Protein AF-A0A830GSS6-F1 (afdb_monomer_lite)

Foldseek 3Di:
DVVVLVVVLVLLVVLLVLLVVLVVLLVVCVVPVDLVSVVVSLVSLVVSLVVQVVVVVDDLCPVLVVLSVVQVVCSVVVNHDPVSSVVSVVSSVVSSVVSVVVSVVSVVVVVVVVVVVVD

Secondary structure (DSSP, 8-state):
-HHHHHHHHHHHHHHHHHHHHHHHHHHHHHHH--HHHHHHHHHHHHHHHHHHTT-TT--TTHHHHHHHHHHHHHHHTT---HHHHHHHHHHHHHHHHHHHHHHHHHHHHHHHHHHHHH-

Structure (mmCIF, N/CA/C/O backbone):
data_AF-A0A830GSS6-F1
#
_entry.id   AF-A0A830GSS6-F1
#
loop_
_atom_site.group_PDB
_atom_site.id
_atom_site.type_symbol
_atom_site.label_atom_id
_atom_site.label_alt_id
_atom_site.label_comp_id
_atom_site.label_asym_id
_atom_site.label_entity_id
_atom_site.label_seq_id
_atom_site.pdbx_PDB_ins_code
_atom_site.Cartn_x
_atom_site.Cartn_y
_atom_site.Cartn_z
_atom_site.occupancy
_atom_site.B_iso_or_equiv
_atom_site.auth_seq_id
_atom_site.auth_comp_id
_atom_site.auth_asym_id
_atom_site.auth_atom_id
_atom_site.pdbx_PDB_model_num
ATOM 1 N N . MET A 1 1 ? 23.405 5.716 -17.728 1.00 48.91 1 MET A N 1
ATOM 2 C CA . MET A 1 1 ? 22.048 5.636 -18.316 1.00 48.91 1 MET A CA 1
ATOM 3 C C . MET A 1 1 ? 21.405 4.273 -18.057 1.00 48.91 1 MET A C 1
ATOM 5 O O . MET A 1 1 ? 20.247 4.265 -17.685 1.00 48.91 1 MET A O 1
ATOM 9 N N . TYR A 1 2 ? 22.144 3.153 -18.129 1.00 48.28 2 TYR A N 1
ATOM 10 C CA . TYR A 1 2 ? 21.629 1.819 -17.758 1.00 48.28 2 TYR A CA 1
ATOM 11 C C . TYR A 1 2 ? 21.353 1.605 -16.257 1.00 48.28 2 TYR A C 1
ATOM 13 O O . TYR A 1 2 ? 20.530 0.760 -15.921 1.00 48.28 2 TYR A O 1
ATOM 21 N N . ASP A 1 3 ? 21.991 2.369 -15.363 1.00 60.22 3 ASP A N 1
ATOM 22 C CA . ASP A 1 3 ? 21.746 2.234 -13.917 1.00 60.22 3 ASP A CA 1
ATOM 23 C C . ASP A 1 3 ? 20.350 2.742 -13.506 1.00 60.22 3 ASP A C 1
ATOM 25 O O . ASP A 1 3 ? 19.676 2.096 -12.714 1.00 60.22 3 ASP A O 1
ATOM 29 N N . LEU A 1 4 ? 19.853 3.818 -14.131 1.00 57.22 4 LEU A N 1
ATOM 30 C CA . LEU A 1 4 ? 18.593 4.470 -13.742 1.00 57.22 4 LEU A CA 1
ATOM 31 C C . LEU A 1 4 ? 17.354 3.583 -13.989 1.00 57.22 4 LEU A C 1
ATOM 33 O O . LEU A 1 4 ? 16.509 3.445 -13.115 1.00 57.22 4 LEU A O 1
ATOM 37 N N . ILE A 1 5 ? 17.274 2.917 -15.150 1.00 62.72 5 ILE A N 1
ATOM 38 C CA . ILE A 1 5 ? 16.131 2.051 -15.513 1.00 62.72 5 ILE A CA 1
ATOM 39 C C . ILE A 1 5 ? 16.081 0.798 -14.630 1.00 62.72 5 ILE A C 1
ATOM 41 O O . ILE A 1 5 ? 15.004 0.303 -14.294 1.00 62.72 5 ILE A O 1
ATOM 45 N N . ARG A 1 6 ? 17.251 0.274 -14.239 1.00 68.44 6 ARG A N 1
ATOM 46 C CA . ARG A 1 6 ? 17.330 -0.886 -13.347 1.00 68.44 6 ARG A CA 1
ATOM 47 C C . ARG A 1 6 ? 16.857 -0.530 -11.940 1.00 68.44 6 ARG A C 1
ATOM 49 O O . ARG A 1 6 ? 16.142 -1.327 -11.336 1.00 68.44 6 ARG A O 1
ATOM 56 N N . ASP A 1 7 ? 17.253 0.636 -11.445 1.00 80.00 7 ASP A N 1
ATOM 57 C CA . ASP A 1 7 ? 16.926 1.079 -10.093 1.00 80.00 7 ASP A CA 1
ATOM 58 C C . ASP A 1 7 ? 15.427 1.446 -9.985 1.00 80.00 7 ASP A C 1
ATOM 60 O O . ASP A 1 7 ? 14.755 0.966 -9.074 1.00 80.00 7 ASP A O 1
ATOM 64 N N . GLU A 1 8 ? 14.845 2.114 -10.994 1.00 84.12 8 GLU A N 1
ATOM 65 C CA . GLU A 1 8 ? 13.392 2.368 -11.070 1.00 84.12 8 GLU A CA 1
ATOM 66 C C . GLU A 1 8 ? 12.562 1.070 -11.086 1.00 84.12 8 GLU A C 1
ATOM 68 O O . GLU A 1 8 ? 11.586 0.928 -10.343 1.00 84.12 8 GLU A O 1
ATOM 73 N N . ALA A 1 9 ? 12.950 0.089 -11.912 1.00 84.31 9 ALA A N 1
ATOM 74 C CA . ALA A 1 9 ? 12.255 -1.197 -11.981 1.00 84.31 9 ALA A CA 1
ATOM 75 C C . ALA A 1 9 ? 12.333 -1.962 -10.651 1.00 84.31 9 ALA A C 1
ATOM 77 O O . ALA A 1 9 ? 11.358 -2.597 -10.237 1.00 84.31 9 ALA A O 1
ATOM 78 N N . HIS A 1 10 ? 13.486 -1.909 -9.981 1.00 87.25 10 HIS A N 1
ATOM 79 C CA . HIS A 1 10 ? 13.683 -2.545 -8.686 1.00 87.25 10 HIS A CA 1
ATOM 80 C C . HIS A 1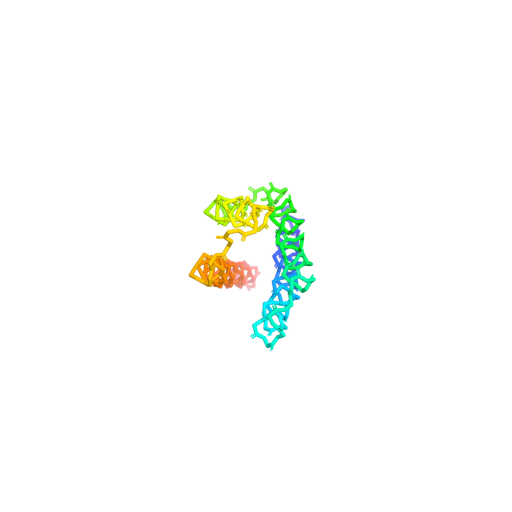 10 ? 12.767 -1.938 -7.619 1.00 87.25 10 HIS A C 1
ATOM 82 O O . HIS A 1 10 ? 12.036 -2.679 -6.957 1.00 87.25 10 HIS A O 1
ATOM 88 N N . ASP A 1 11 ? 12.748 -0.610 -7.502 1.00 88.00 11 ASP A N 1
ATOM 89 C CA . ASP A 1 11 ? 11.931 0.099 -6.515 1.00 88.00 11 ASP A CA 1
ATOM 90 C C . ASP A 1 11 ? 10.433 -0.165 -6.725 1.00 88.00 11 ASP A C 1
ATOM 92 O O . ASP A 1 11 ? 9.715 -0.487 -5.773 1.00 88.00 11 ASP A O 1
ATOM 96 N N . LEU A 1 12 ? 9.962 -0.157 -7.978 1.00 89.00 12 LEU A N 1
ATOM 97 C CA . LEU A 1 12 ? 8.572 -0.494 -8.310 1.00 89.00 12 LEU A CA 1
ATOM 98 C C . LEU A 1 12 ? 8.198 -1.931 -7.906 1.00 89.00 12 LEU A C 1
ATOM 100 O O . LEU A 1 12 ? 7.111 -2.163 -7.369 1.00 89.00 12 LEU A O 1
ATOM 104 N N . ILE A 1 13 ? 9.087 -2.907 -8.126 1.00 89.38 13 ILE A N 1
ATOM 105 C CA . ILE A 1 13 ? 8.862 -4.308 -7.724 1.00 89.38 13 ILE A CA 1
ATOM 106 C C . ILE A 1 13 ? 8.822 -4.443 -6.197 1.00 89.38 13 ILE A C 1
ATOM 108 O O . ILE A 1 13 ? 7.981 -5.176 -5.657 1.00 89.38 13 ILE A O 1
ATOM 112 N N . MET A 1 14 ? 9.708 -3.738 -5.491 1.00 91.31 14 MET A N 1
ATOM 113 C CA . MET A 1 14 ? 9.744 -3.739 -4.030 1.00 91.31 14 MET A CA 1
ATOM 114 C C . MET A 1 14 ? 8.446 -3.172 -3.448 1.00 91.31 14 MET A C 1
ATOM 116 O O . MET A 1 14 ? 7.803 -3.840 -2.634 1.00 91.31 14 MET A O 1
ATOM 120 N N . LEU A 1 15 ? 7.988 -2.018 -3.939 1.00 91.62 15 LEU A N 1
ATOM 121 C CA . LEU A 1 15 ? 6.706 -1.428 -3.540 1.00 91.62 15 LEU A CA 1
ATOM 122 C C . LEU A 1 15 ? 5.534 -2.364 -3.844 1.00 91.6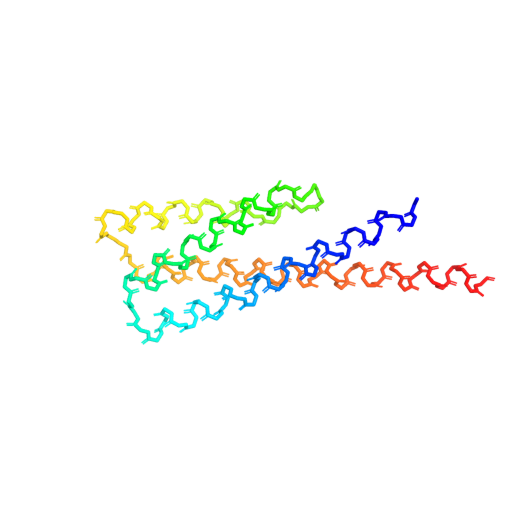2 15 LEU A C 1
ATOM 124 O O . LEU A 1 15 ? 4.650 -2.559 -3.006 1.00 91.62 15 LEU A O 1
ATOM 128 N N . LYS A 1 16 ? 5.550 -3.037 -5.002 1.00 93.19 16 LYS A N 1
ATOM 129 C CA . LYS A 1 16 ? 4.483 -3.973 -5.367 1.00 93.19 16 LYS A CA 1
ATOM 130 C C . LYS A 1 16 ? 4.410 -5.181 -4.438 1.00 93.19 16 LYS A C 1
ATOM 132 O O . LYS A 1 16 ? 3.322 -5.672 -4.120 1.00 93.19 16 LYS A O 1
ATOM 137 N N . THR A 1 17 ? 5.565 -5.650 -3.983 1.00 94.44 17 THR A N 1
ATOM 138 C CA . THR A 1 17 ? 5.661 -6.735 -3.006 1.00 94.44 17 THR A CA 1
ATOM 139 C C . THR A 1 17 ? 5.079 -6.304 -1.660 1.00 94.44 17 THR A C 1
ATOM 141 O O . THR A 1 17 ? 4.297 -7.046 -1.060 1.00 94.44 17 THR A O 1
ATOM 144 N N . GLU A 1 18 ? 5.378 -5.086 -1.206 1.00 94.62 18 GLU A N 1
ATOM 145 C CA . GLU A 1 18 ? 4.794 -4.529 0.020 1.00 94.62 18 GLU A CA 1
ATOM 146 C C . GLU A 1 18 ? 3.277 -4.365 -0.090 1.00 94.62 18 GLU A C 1
ATOM 148 O O . GLU A 1 18 ? 2.548 -4.737 0.835 1.00 94.62 18 GLU A O 1
ATOM 153 N N . HIS A 1 19 ? 2.780 -3.927 -1.248 1.00 95.00 19 HIS A N 1
ATOM 154 C CA . HIS A 1 19 ? 1.345 -3.840 -1.484 1.00 95.00 19 HIS A CA 1
ATOM 155 C C . HIS A 1 19 ? 0.646 -5.189 -1.307 1.00 95.00 19 HIS A C 1
ATOM 157 O O . HIS A 1 19 ? -0.431 -5.258 -0.715 1.00 95.00 19 HIS A O 1
ATOM 163 N N . LEU A 1 20 ? 1.241 -6.285 -1.789 1.00 95.81 20 LEU A N 1
ATOM 164 C CA . LEU A 1 20 ? 0.673 -7.622 -1.614 1.00 95.81 20 LEU A CA 1
ATOM 165 C C . LEU A 1 20 ? 0.551 -7.998 -0.129 1.00 95.81 20 LEU A C 1
ATOM 167 O O . LEU A 1 20 ? -0.486 -8.524 0.283 1.00 95.81 20 LEU A O 1
ATOM 171 N N . ILE A 1 21 ? 1.571 -7.691 0.676 1.00 96.19 21 ILE A N 1
ATOM 172 C CA . ILE A 1 21 ? 1.562 -7.920 2.129 1.00 96.19 21 ILE A CA 1
ATOM 173 C C . ILE A 1 21 ? 0.445 -7.099 2.789 1.00 96.19 21 ILE A C 1
ATOM 175 O O . ILE A 1 21 ? -0.330 -7.627 3.590 1.00 96.19 21 ILE A O 1
ATOM 179 N N . ILE A 1 22 ? 0.302 -5.826 2.414 1.00 96.94 22 ILE A N 1
ATOM 180 C CA . ILE A 1 22 ? -0.739 -4.939 2.948 1.00 96.94 22 ILE A CA 1
ATOM 181 C C . ILE A 1 22 ? -2.139 -5.431 2.556 1.00 96.94 22 ILE A C 1
ATOM 183 O O . ILE A 1 22 ? -3.015 -5.503 3.416 1.00 96.94 22 ILE A O 1
ATOM 187 N N . LYS A 1 23 ? -2.366 -5.874 1.310 1.00 96.88 23 LYS A N 1
ATOM 188 C CA . LYS A 1 23 ? -3.648 -6.486 0.898 1.00 96.88 23 LYS A CA 1
ATOM 189 C C . LYS A 1 23 ? -3.996 -7.708 1.740 1.00 96.88 23 LYS A C 1
ATOM 191 O O . LYS A 1 23 ? -5.152 -7.880 2.125 1.00 96.88 23 LYS A O 1
ATOM 196 N N . GLN A 1 24 ? -3.015 -8.556 2.045 1.00 96.94 24 GLN A N 1
ATOM 197 C CA . GLN A 1 24 ? -3.232 -9.708 2.921 1.00 96.94 24 GLN A CA 1
ATOM 198 C C . GLN A 1 24 ? -3.613 -9.268 4.341 1.00 96.94 24 GLN A C 1
ATOM 200 O O . GLN A 1 24 ? -4.536 -9.840 4.925 1.00 96.94 24 GLN A O 1
ATOM 205 N N . ALA A 1 25 ? -2.967 -8.228 4.875 1.00 96.69 25 ALA A N 1
ATOM 206 C CA . ALA A 1 25 ? -3.308 -7.651 6.174 1.00 96.69 25 ALA A CA 1
ATOM 207 C C . ALA A 1 25 ? -4.718 -7.026 6.190 1.00 96.69 25 ALA A C 1
ATOM 209 O O . ALA A 1 25 ? -5.465 -7.258 7.140 1.00 96.69 25 ALA A O 1
ATOM 210 N N . ILE A 1 26 ? -5.128 -6.340 5.115 1.00 96.81 26 ILE A N 1
ATOM 211 C CA . ILE A 1 26 ? -6.503 -5.847 4.919 1.00 96.81 26 ILE A CA 1
ATOM 212 C C . ILE A 1 26 ? -7.494 -7.011 4.973 1.00 96.81 26 ILE A C 1
ATOM 214 O O . ILE A 1 26 ? -8.433 -6.992 5.766 1.00 96.81 26 ILE A O 1
ATOM 218 N N . VAL A 1 27 ? -7.275 -8.062 4.174 1.00 96.44 27 VAL A N 1
ATOM 219 C CA . VAL A 1 27 ? -8.159 -9.240 4.148 1.00 96.44 27 VAL A CA 1
ATOM 220 C C . VAL A 1 27 ? -8.236 -9.902 5.523 1.00 96.44 27 VAL A C 1
ATOM 222 O O . VAL A 1 27 ? -9.320 -10.309 5.947 1.00 96.44 27 VAL A O 1
ATOM 225 N N . LYS A 1 28 ? -7.108 -10.008 6.234 1.00 96.38 28 LYS A N 1
ATOM 226 C CA . LYS A 1 28 ? -7.065 -10.560 7.590 1.00 96.38 28 LYS A CA 1
ATOM 227 C C . LYS A 1 28 ? -7.915 -9.727 8.546 1.00 96.38 28 LYS A C 1
ATOM 229 O O . LYS A 1 28 ? -8.805 -10.286 9.181 1.00 96.38 28 LYS A O 1
ATOM 234 N N . TYR A 1 29 ? -7.702 -8.412 8.586 1.00 96.12 29 TYR A N 1
ATOM 235 C CA . TYR A 1 29 ? -8.492 -7.508 9.415 1.00 96.12 29 TYR A CA 1
ATOM 236 C C . TYR A 1 29 ? -9.989 -7.588 9.082 1.00 96.12 29 TYR A C 1
ATOM 238 O O . TYR A 1 29 ? -10.810 -7.694 9.986 1.00 96.12 29 TYR A O 1
ATOM 246 N N . MET A 1 30 ? -10.367 -7.622 7.802 1.00 93.44 30 MET A N 1
ATOM 247 C CA . MET A 1 30 ? -11.778 -7.707 7.404 1.00 93.44 30 MET A CA 1
ATOM 248 C C . MET A 1 30 ? -12.464 -8.988 7.897 1.00 93.44 30 MET A C 1
ATOM 250 O O . MET A 1 30 ? -13.664 -8.967 8.175 1.00 93.44 30 MET A O 1
ATOM 254 N N . LYS A 1 31 ? -11.711 -10.089 8.034 1.00 94.88 31 LYS A N 1
ATOM 255 C CA . LYS A 1 31 ? -12.205 -11.364 8.575 1.00 94.88 31 LYS A CA 1
ATOM 256 C C . LYS A 1 31 ? -12.273 -11.379 10.099 1.00 94.88 31 LYS A C 1
ATOM 258 O O . LYS A 1 31 ? -13.216 -11.939 10.647 1.00 94.88 31 LYS A O 1
ATOM 263 N N . THR A 1 32 ? -11.270 -10.826 10.780 1.00 95.31 32 THR A N 1
ATOM 264 C CA . THR A 1 32 ? -11.151 -10.924 12.245 1.00 95.31 32 THR A CA 1
ATOM 265 C C . THR A 1 32 ? -11.820 -9.770 12.977 1.00 95.31 32 THR A C 1
ATOM 267 O O . THR A 1 32 ? -12.216 -9.932 14.127 1.00 95.31 32 THR A O 1
ATOM 270 N N . ARG A 1 33 ? -11.896 -8.596 12.339 1.00 92.56 33 ARG A N 1
ATOM 271 C CA . ARG A 1 33 ? -12.275 -7.304 12.934 1.00 92.56 33 ARG A CA 1
ATOM 272 C C . ARG A 1 33 ? -11.500 -6.976 14.215 1.00 92.56 33 ARG A C 1
ATOM 274 O O . ARG A 1 33 ? -11.943 -6.185 15.040 1.00 92.56 33 ARG A O 1
ATOM 281 N N . SER A 1 34 ? -10.316 -7.571 14.365 1.00 94.75 34 SER A N 1
ATOM 282 C CA . SER A 1 34 ? -9.467 -7.411 15.539 1.00 94.75 34 SER A CA 1
ATOM 283 C C . SER A 1 34 ? -8.794 -6.042 15.538 1.00 94.75 34 SER A C 1
ATOM 285 O O . SER A 1 34 ? -8.183 -5.634 14.548 1.00 94.75 34 SER A O 1
ATOM 287 N N . THR A 1 35 ? -8.839 -5.355 16.678 1.00 92.88 35 THR A N 1
ATOM 288 C CA . THR A 1 35 ? -8.116 -4.093 16.892 1.00 92.88 35 THR A CA 1
ATOM 289 C C . THR A 1 35 ? -6.601 -4.275 16.793 1.00 92.88 35 THR A C 1
ATOM 291 O O . THR A 1 35 ? -5.905 -3.373 16.332 1.00 92.88 35 THR A O 1
ATOM 294 N N . THR A 1 36 ? -6.080 -5.453 17.155 1.00 95.50 36 THR A N 1
ATOM 295 C CA . THR A 1 36 ? -4.664 -5.800 16.980 1.00 95.50 36 THR A CA 1
ATOM 296 C C . THR A 1 36 ? -4.292 -5.898 15.505 1.00 95.50 36 THR A C 1
ATOM 298 O O . THR A 1 36 ? -3.275 -5.341 15.098 1.00 95.50 36 THR A O 1
ATOM 301 N N . ASP A 1 37 ? -5.119 -6.564 14.693 1.00 95.56 37 ASP A N 1
ATOM 302 C CA . ASP A 1 37 ? -4.869 -6.671 13.251 1.00 95.56 37 ASP A CA 1
ATOM 303 C C . ASP A 1 37 ? -4.973 -5.301 12.567 1.00 95.56 37 ASP A C 1
ATOM 305 O O . ASP A 1 37 ? -4.159 -4.994 11.698 1.00 95.56 37 ASP A O 1
ATOM 309 N N . LEU A 1 38 ? -5.913 -4.452 13.003 1.00 95.25 38 LEU A N 1
ATOM 310 C CA . LEU A 1 38 ? -6.019 -3.076 12.520 1.00 95.25 38 LEU A CA 1
ATOM 311 C C . LEU A 1 38 ? -4.771 -2.258 12.862 1.00 95.25 38 LEU A C 1
ATOM 313 O O . LEU A 1 38 ? -4.211 -1.611 11.988 1.00 95.25 38 LEU A O 1
ATOM 317 N N . SER A 1 39 ? -4.301 -2.321 14.109 1.00 95.50 39 SER A N 1
ATOM 318 C CA . SER A 1 39 ? -3.087 -1.619 14.543 1.00 95.50 39 SER A CA 1
ATOM 319 C C . SER A 1 39 ? -1.860 -2.030 13.718 1.00 95.50 39 SER A C 1
ATOM 321 O O . SER A 1 39 ? -1.117 -1.178 13.231 1.00 95.50 39 SER A O 1
ATOM 323 N N . LEU A 1 40 ? -1.682 -3.336 13.482 1.00 95.62 40 LEU A N 1
ATOM 324 C CA . LEU A 1 40 ? -0.609 -3.846 12.624 1.00 95.62 40 LEU A CA 1
ATOM 325 C C . LEU A 1 40 ? -0.729 -3.321 11.190 1.00 95.62 40 LEU A C 1
ATOM 327 O O . LEU A 1 40 ? 0.267 -2.885 10.619 1.00 95.62 40 LEU A O 1
ATOM 331 N N . LEU A 1 41 ? -1.934 -3.332 10.621 1.00 96.62 41 LEU A N 1
ATOM 332 C CA . LEU A 1 41 ? -2.191 -2.829 9.275 1.00 96.62 41 LEU A CA 1
ATOM 333 C C . LEU A 1 41 ? -1.893 -1.329 9.139 1.00 96.62 41 LEU A C 1
ATOM 335 O O . LEU A 1 41 ? -1.246 -0.930 8.175 1.00 96.62 41 LEU A O 1
ATOM 339 N N . LEU A 1 42 ? -2.316 -0.505 10.101 1.00 95.94 42 LEU A N 1
ATOM 340 C CA . LEU A 1 42 ? -2.042 0.935 10.080 1.00 95.94 42 LEU A CA 1
ATOM 341 C C . LEU A 1 42 ? -0.538 1.229 10.162 1.00 95.94 42 LEU A C 1
ATOM 343 O O . LEU A 1 42 ? -0.052 2.098 9.444 1.00 95.94 42 LEU A O 1
ATOM 347 N N . ASN A 1 43 ? 0.208 0.462 10.962 1.00 95.25 43 ASN A N 1
ATOM 348 C CA . ASN A 1 43 ? 1.668 0.577 11.027 1.00 95.25 43 ASN A CA 1
ATOM 349 C C . ASN A 1 43 ? 2.355 0.116 9.732 1.00 95.25 43 ASN A C 1
ATOM 351 O O . ASN A 1 43 ? 3.371 0.686 9.339 1.00 95.25 43 ASN A O 1
ATOM 355 N N . LEU A 1 44 ? 1.834 -0.921 9.067 1.00 96.19 44 LEU A N 1
ATOM 356 C CA . LEU A 1 44 ? 2.352 -1.362 7.767 1.00 96.19 44 LEU A CA 1
ATOM 357 C C . LEU A 1 44 ? 2.151 -0.284 6.699 1.00 96.19 44 LEU A C 1
ATOM 359 O O . LEU A 1 44 ? 3.088 0.010 5.964 1.00 96.19 44 LEU A O 1
ATOM 363 N N . LEU A 1 45 ? 0.958 0.313 6.648 1.00 95.19 45 LEU A N 1
ATOM 364 C CA . LEU A 1 45 ? 0.645 1.409 5.732 1.00 95.19 45 LEU A CA 1
ATOM 365 C C . LEU A 1 45 ? 1.541 2.624 5.979 1.00 95.19 45 LEU A C 1
ATOM 367 O O . LEU A 1 45 ? 2.091 3.166 5.031 1.00 95.19 45 LEU A O 1
ATOM 371 N N . GLU A 1 46 ? 1.736 3.020 7.237 1.00 93.81 46 GLU A N 1
ATOM 372 C CA . GLU A 1 46 ? 2.599 4.156 7.582 1.00 93.81 46 GLU A CA 1
ATOM 373 C C . GLU A 1 46 ? 4.034 3.946 7.099 1.00 93.81 46 GLU A C 1
ATOM 375 O O . GLU A 1 46 ? 4.558 4.759 6.343 1.00 93.81 46 GLU A O 1
ATOM 380 N N . ARG A 1 47 ? 4.636 2.805 7.449 1.00 93.19 47 ARG A N 1
ATOM 381 C CA . ARG A 1 47 ? 6.008 2.483 7.035 1.00 93.19 47 ARG A CA 1
ATOM 382 C C . ARG A 1 47 ? 6.158 2.372 5.524 1.00 93.19 47 ARG A C 1
ATOM 384 O O . ARG A 1 47 ? 7.229 2.656 4.999 1.00 93.19 47 ARG A O 1
ATOM 391 N N . HIS A 1 48 ? 5.126 1.896 4.838 1.00 93.19 48 HIS A N 1
ATOM 392 C CA . HIS A 1 48 ? 5.128 1.799 3.387 1.00 93.19 48 HIS A CA 1
ATOM 393 C C . HIS A 1 48 ? 5.112 3.188 2.737 1.00 93.19 48 HIS A C 1
ATOM 395 O O . HIS A 1 48 ? 5.960 3.473 1.897 1.00 93.19 48 HIS A O 1
ATOM 401 N N . LEU A 1 49 ? 4.229 4.081 3.192 1.00 90.06 49 LEU A N 1
ATOM 402 C CA . LEU A 1 49 ? 4.150 5.450 2.674 1.00 90.06 49 LEU A CA 1
ATOM 403 C C . LEU A 1 49 ? 5.419 6.263 2.976 1.00 90.06 49 LEU A C 1
ATOM 405 O O . LEU A 1 49 ? 5.843 7.057 2.142 1.00 90.06 49 LEU A O 1
ATOM 409 N N . GLU A 1 50 ? 6.067 6.042 4.125 1.00 88.62 50 GLU A N 1
ATOM 410 C CA . GLU A 1 50 ? 7.375 6.643 4.437 1.00 88.62 50 GLU A CA 1
ATOM 411 C C . GLU A 1 50 ? 8.465 6.220 3.444 1.00 88.62 50 GLU A C 1
ATOM 413 O O . GLU A 1 50 ? 9.286 7.042 3.040 1.00 88.62 50 GLU A O 1
ATOM 418 N N . LYS A 1 51 ? 8.483 4.943 3.043 1.00 87.75 51 LYS A N 1
ATOM 419 C CA . LYS A 1 51 ? 9.434 4.443 2.042 1.00 87.75 51 LYS A CA 1
ATOM 420 C C . LYS A 1 51 ? 9.136 4.995 0.661 1.00 87.75 51 LYS A C 1
ATOM 422 O O . LYS A 1 51 ? 10.058 5.411 -0.029 1.00 87.75 51 LYS A O 1
ATOM 427 N N . GLU A 1 52 ? 7.866 5.003 0.275 1.00 86.50 52 GLU A N 1
ATOM 428 C CA . GLU A 1 52 ? 7.435 5.503 -1.026 1.00 86.50 52 GLU A CA 1
ATOM 429 C C . GLU A 1 52 ? 7.751 6.993 -1.193 1.00 86.50 52 GLU A C 1
ATOM 431 O O . GLU A 1 52 ? 8.212 7.399 -2.253 1.00 86.50 52 GLU A O 1
ATOM 436 N N . ALA A 1 53 ? 7.617 7.795 -0.132 1.00 81.75 53 ALA A N 1
ATOM 437 C CA . ALA A 1 53 ? 8.026 9.200 -0.141 1.00 81.75 53 ALA A CA 1
ATOM 438 C C . ALA A 1 53 ? 9.533 9.400 -0.401 1.00 81.75 53 ALA A C 1
ATOM 440 O O . ALA A 1 53 ? 9.947 10.480 -0.818 1.00 81.75 53 ALA A O 1
ATOM 441 N N . GLY A 1 54 ? 10.354 8.375 -0.148 1.00 78.88 54 GLY A N 1
ATOM 442 C CA . GLY A 1 54 ? 11.777 8.359 -0.484 1.00 78.88 54 GLY A CA 1
ATOM 443 C C . GLY A 1 54 ? 12.077 8.000 -1.943 1.00 78.88 54 GLY A C 1
ATOM 444 O O . GLY A 1 54 ? 13.235 8.083 -2.345 1.00 78.88 54 GLY A O 1
ATOM 445 N N . VAL A 1 55 ? 11.073 7.604 -2.731 1.00 81.69 55 VAL A N 1
ATOM 446 C CA . VAL A 1 55 ? 11.225 7.239 -4.144 1.00 81.69 55 VAL A CA 1
ATOM 447 C C . VAL A 1 55 ? 10.937 8.463 -5.014 1.00 81.69 55 VAL A C 1
ATOM 449 O O . VAL A 1 55 ? 9.786 8.826 -5.245 1.00 81.69 55 VAL A O 1
ATOM 452 N N . GLU A 1 56 ? 11.996 9.110 -5.510 1.00 74.81 56 GLU A N 1
ATOM 453 C CA . GLU A 1 56 ? 11.943 10.445 -6.140 1.00 74.81 56 GLU A CA 1
ATOM 454 C C . GLU A 1 56 ? 10.991 10.563 -7.346 1.00 74.81 56 GLU A C 1
ATOM 456 O O . GLU A 1 56 ? 10.501 11.653 -7.645 1.00 74.81 56 GLU A O 1
ATOM 461 N N . PHE A 1 57 ? 10.715 9.460 -8.046 1.00 69.62 57 PHE A N 1
ATOM 462 C CA . PHE A 1 57 ? 9.877 9.440 -9.249 1.00 69.62 57 PHE A CA 1
ATOM 463 C C . PHE A 1 57 ? 8.399 9.098 -8.980 1.00 69.62 57 PHE A C 1
ATOM 465 O O . PHE A 1 57 ? 7.597 9.075 -9.917 1.00 69.62 57 PHE A O 1
ATOM 472 N N . LEU A 1 58 ? 8.015 8.852 -7.722 1.00 71.81 58 LEU A N 1
ATOM 473 C CA . LEU A 1 58 ? 6.642 8.538 -7.323 1.00 71.81 58 LEU A CA 1
ATOM 474 C C . LEU A 1 58 ? 6.012 9.699 -6.549 1.00 71.81 58 LEU A C 1
ATOM 476 O O . LEU A 1 58 ? 6.586 10.240 -5.613 1.00 71.81 58 LEU A O 1
ATOM 480 N N . SER A 1 59 ? 4.791 10.080 -6.934 1.00 71.00 59 SER A N 1
ATOM 481 C CA . SER A 1 59 ? 4.006 11.127 -6.251 1.00 71.00 59 SER A CA 1
ATOM 482 C C . SER A 1 59 ? 2.595 10.669 -5.859 1.00 71.00 59 SER A C 1
ATOM 484 O O . SER A 1 59 ? 1.719 11.488 -5.582 1.00 71.00 59 SER A O 1
ATOM 486 N N . LEU A 1 60 ? 2.375 9.354 -5.819 1.00 67.38 60 LEU A N 1
ATOM 487 C CA . LEU A 1 60 ? 1.051 8.729 -5.736 1.00 67.38 60 LEU A CA 1
ATOM 488 C C . LEU A 1 60 ? 0.419 8.799 -4.323 1.00 67.38 60 LEU A C 1
ATOM 490 O O . LEU A 1 60 ? -0.792 8.722 -4.157 1.00 67.38 60 LEU A O 1
ATOM 494 N N . SER A 1 61 ? 1.217 9.024 -3.278 1.00 76.81 61 SER A N 1
ATOM 495 C CA . SER A 1 61 ? 0.845 8.729 -1.883 1.00 76.81 61 SER A CA 1
ATOM 496 C C . SER A 1 61 ? 0.154 9.853 -1.099 1.00 76.81 61 SER A C 1
ATOM 498 O O . SER A 1 61 ? -0.266 9.631 0.038 1.00 76.81 61 SER A O 1
ATOM 500 N N . LYS A 1 62 ? -0.004 11.065 -1.649 1.00 80.31 62 LYS A N 1
ATOM 501 C CA . LYS A 1 62 ? -0.480 12.222 -0.859 1.00 80.31 62 LYS A CA 1
ATOM 502 C C . LYS A 1 62 ? -1.879 12.018 -0.262 1.00 80.31 62 LYS A C 1
ATOM 504 O O . LYS A 1 62 ? -2.085 12.263 0.924 1.00 80.31 62 LYS A O 1
ATOM 509 N N . GLU A 1 63 ? -2.831 11.554 -1.067 1.00 82.12 63 GLU A N 1
ATOM 510 C CA . GLU A 1 63 ? -4.207 11.321 -0.608 1.00 82.12 63 GLU A CA 1
ATOM 511 C C . GLU A 1 63 ? -4.271 10.195 0.438 1.00 82.12 63 GLU A C 1
ATOM 513 O O . GLU A 1 63 ? -4.987 10.280 1.441 1.00 82.12 63 GLU A O 1
ATOM 518 N N . MET A 1 64 ? -3.455 9.160 0.235 1.00 88.31 64 MET A N 1
ATOM 519 C CA . MET A 1 64 ? -3.299 8.042 1.156 1.00 88.31 64 MET A CA 1
ATOM 520 C C . MET A 1 64 ? -2.721 8.462 2.513 1.00 88.31 64 MET A C 1
ATOM 522 O O . MET A 1 64 ? -3.220 8.004 3.541 1.00 88.31 64 MET A O 1
ATOM 526 N N . ILE A 1 65 ? -1.712 9.338 2.534 1.00 89.19 65 ILE A N 1
ATOM 527 C CA . ILE A 1 65 ? -1.116 9.877 3.768 1.00 89.19 65 ILE A CA 1
ATOM 528 C C . ILE A 1 65 ? -2.173 10.631 4.580 1.00 89.19 65 ILE A C 1
ATOM 530 O O . ILE A 1 65 ? -2.343 10.369 5.775 1.00 89.19 65 ILE A O 1
ATOM 534 N N . ASP A 1 66 ? -2.936 11.511 3.929 1.00 89.62 66 ASP A N 1
ATOM 535 C CA . ASP A 1 66 ? -3.990 12.286 4.588 1.00 89.62 66 ASP A CA 1
ATOM 536 C C . ASP A 1 66 ? -5.096 11.376 5.155 1.00 89.62 66 ASP A C 1
ATOM 538 O O . ASP A 1 66 ? -5.575 11.580 6.277 1.00 89.62 66 ASP A O 1
ATOM 542 N N . MET A 1 67 ? -5.504 10.345 4.405 1.00 91.12 67 MET A N 1
ATOM 543 C CA . MET A 1 67 ? -6.484 9.358 4.873 1.00 91.12 67 MET A CA 1
ATOM 544 C C . MET A 1 67 ? -5.959 8.512 6.030 1.00 91.12 67 MET A C 1
ATOM 546 O O . MET A 1 67 ? -6.681 8.311 7.011 1.00 91.12 67 MET A O 1
ATOM 550 N N . LEU A 1 68 ? -4.712 8.047 5.953 1.00 93.56 68 LEU A N 1
ATOM 551 C CA . LEU A 1 68 ? -4.089 7.273 7.019 1.00 93.56 68 LEU A CA 1
ATOM 552 C C . LEU A 1 68 ? -4.004 8.0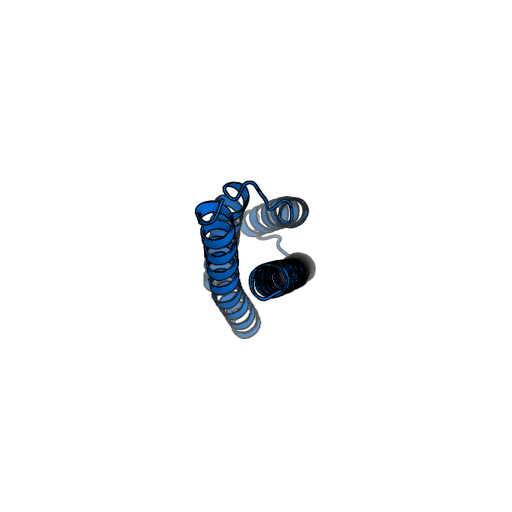92 8.310 1.00 93.56 68 LEU A C 1
ATOM 554 O O . LEU A 1 68 ? -4.339 7.573 9.375 1.00 93.56 68 LEU A O 1
ATOM 558 N N . GLY A 1 69 ? -3.628 9.371 8.218 1.00 92.44 69 GLY A N 1
ATOM 559 C CA . GLY A 1 69 ? -3.582 10.283 9.361 1.00 92.44 69 GLY A CA 1
ATOM 560 C C . GLY A 1 69 ? -4.930 10.387 10.076 1.00 92.44 69 GLY A C 1
ATOM 561 O O . GLY A 1 69 ? -5.011 10.155 11.284 1.00 92.44 69 GLY A O 1
ATOM 562 N N . LYS A 1 70 ? -6.010 10.632 9.320 1.00 92.50 70 LYS A N 1
ATOM 563 C CA . LYS A 1 70 ? -7.382 10.695 9.859 1.00 92.50 70 LYS A CA 1
ATOM 564 C C . LYS A 1 70 ? -7.800 9.379 10.512 1.00 92.50 70 LYS A C 1
ATOM 566 O O . LYS A 1 70 ? -8.340 9.372 11.616 1.00 92.50 70 LYS A O 1
ATOM 571 N N . VAL A 1 71 ? -7.530 8.257 9.848 1.00 93.50 71 VAL A N 1
ATOM 572 C CA . VAL A 1 71 ? -7.883 6.927 10.352 1.00 93.50 71 VAL A CA 1
ATOM 573 C C . VAL A 1 71 ? -7.120 6.587 11.632 1.00 93.50 71 VAL A C 1
ATOM 575 O O . VAL A 1 71 ? -7.730 6.108 12.590 1.00 93.50 71 VAL A O 1
ATOM 578 N N . LYS A 1 72 ? -5.815 6.869 11.694 1.00 94.06 72 LYS A N 1
ATOM 579 C CA . LYS A 1 72 ? -5.008 6.675 12.905 1.00 94.06 72 LYS A CA 1
ATOM 580 C C . LYS A 1 72 ? -5.522 7.526 14.062 1.00 94.06 72 LYS A C 1
ATOM 582 O O . LYS A 1 72 ? -5.633 7.024 15.179 1.00 94.06 72 LYS A O 1
ATOM 587 N N . GLU A 1 73 ? -5.878 8.782 13.807 1.00 94.62 73 GLU A N 1
ATOM 588 C CA . GLU A 1 73 ? -6.445 9.663 14.828 1.00 94.62 73 GLU A CA 1
ATOM 589 C C . GLU A 1 73 ? -7.765 9.107 15.386 1.00 94.62 73 GLU A C 1
ATOM 591 O O . GLU A 1 73 ? -7.933 9.008 16.605 1.00 94.62 73 GLU A O 1
ATOM 596 N N . SER A 1 74 ? -8.683 8.679 14.513 1.00 93.06 74 SER A N 1
ATOM 597 C CA . SER A 1 74 ? -9.941 8.044 14.924 1.00 93.06 74 SER A CA 1
ATOM 598 C C . SER A 1 74 ? -9.720 6.729 15.673 1.00 93.06 74 SER A C 1
ATOM 600 O O . SER A 1 74 ? -10.437 6.440 16.631 1.00 93.06 74 SER A O 1
ATOM 602 N N . PHE A 1 75 ? -8.722 5.938 15.271 1.00 93.31 75 PHE A N 1
ATOM 603 C CA . PHE A 1 75 ? -8.360 4.692 15.943 1.00 93.31 75 PHE A CA 1
ATOM 604 C C . PHE A 1 75 ? -7.876 4.942 17.377 1.00 93.31 75 PHE A C 1
ATOM 606 O O . PHE A 1 75 ? -8.385 4.317 18.305 1.00 93.31 75 PHE A O 1
ATOM 613 N N . VAL A 1 76 ? -6.965 5.902 17.581 1.00 92.38 76 VAL A N 1
ATOM 614 C CA . VAL A 1 76 ? -6.459 6.275 18.917 1.00 92.38 76 VAL A CA 1
ATOM 615 C C . VAL A 1 76 ? -7.580 6.802 19.816 1.00 92.38 76 VAL A C 1
ATOM 617 O O . VAL A 1 76 ? -7.606 6.506 21.009 1.00 92.38 76 VAL A O 1
ATOM 620 N N . LYS A 1 77 ? -8.533 7.548 19.249 1.00 93.69 77 LYS A N 1
ATOM 621 C CA . LYS A 1 77 ? -9.707 8.063 19.971 1.00 93.69 77 LYS A CA 1
ATOM 622 C C . LYS A 1 77 ? -10.779 7.000 20.243 1.00 93.69 77 LYS A C 1
ATOM 624 O O . LYS A 1 77 ? -11.722 7.282 20.976 1.00 93.69 77 LYS A O 1
ATOM 629 N N . GLY A 1 78 ? -10.665 5.804 19.657 1.00 91.19 78 GLY A N 1
ATOM 630 C CA . GLY A 1 78 ? -11.674 4.746 19.761 1.00 91.19 78 GLY A CA 1
ATOM 631 C C . GLY A 1 78 ? -12.991 5.068 19.043 1.00 91.19 78 GLY A C 1
ATOM 632 O O . GLY A 1 78 ? -14.009 4.450 19.333 1.00 91.19 78 GLY A O 1
ATOM 633 N N . THR A 1 79 ? -12.987 6.035 18.121 1.00 92.75 79 THR A N 1
ATOM 634 C CA . THR A 1 79 ? -14.177 6.525 17.400 1.00 92.75 79 THR A CA 1
ATOM 635 C C . THR A 1 79 ? -14.177 6.138 15.923 1.00 92.75 79 THR A C 1
ATOM 637 O O . THR A 1 79 ? -14.908 6.716 15.121 1.00 92.75 79 THR A O 1
ATOM 640 N N . ILE A 1 80 ? -13.323 5.192 15.537 1.00 92.38 80 ILE A N 1
ATOM 641 C CA . ILE A 1 80 ? -13.193 4.777 14.146 1.00 92.38 80 ILE A CA 1
ATOM 642 C C . ILE A 1 80 ? -14.445 4.047 13.655 1.00 92.38 80 ILE A C 1
ATOM 644 O O . ILE A 1 80 ? -14.923 3.113 14.298 1.00 92.38 80 ILE A O 1
ATOM 648 N N . SER A 1 81 ? -14.957 4.473 12.500 1.00 91.50 81 SER A N 1
ATOM 649 C CA . SER A 1 81 ? -16.087 3.827 11.836 1.00 91.50 81 SER A CA 1
ATOM 650 C C . SER A 1 81 ? -15.629 2.895 10.714 1.00 91.50 81 SER A C 1
ATOM 652 O O . SER A 1 81 ? -14.548 3.063 10.135 1.00 91.50 81 SER A O 1
ATOM 654 N N . ASP A 1 82 ? -16.479 1.923 10.379 1.00 90.38 82 ASP A N 1
ATOM 655 C CA . ASP A 1 82 ? -16.252 1.010 9.257 1.00 90.38 82 ASP A CA 1
ATOM 656 C C . ASP A 1 82 ? -16.152 1.762 7.920 1.00 90.38 82 ASP A C 1
ATOM 658 O O . ASP A 1 82 ? -15.398 1.347 7.035 1.00 90.38 82 ASP A O 1
ATOM 662 N N . GLU A 1 83 ? -16.858 2.888 7.764 1.00 91.81 83 GLU A N 1
ATOM 663 C CA . GLU A 1 83 ? -16.764 3.729 6.568 1.00 91.81 83 GLU A CA 1
ATOM 664 C C . GLU A 1 83 ? -15.371 4.342 6.417 1.00 91.81 83 GLU A C 1
ATOM 666 O O . GLU A 1 83 ? -14.815 4.301 5.320 1.00 91.81 83 GLU A O 1
ATOM 671 N N . CYS A 1 84 ? -14.7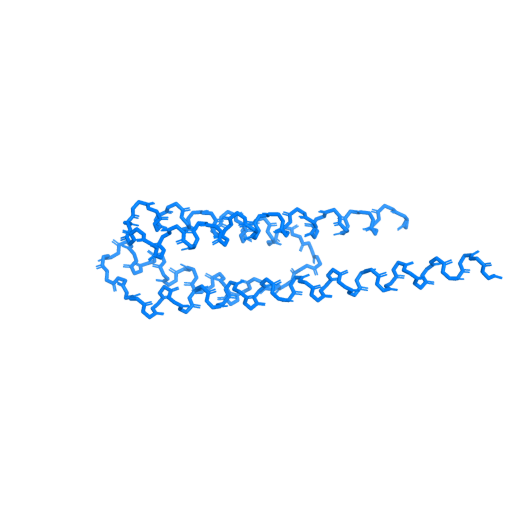76 4.854 7.502 1.00 90.50 84 CYS A N 1
ATOM 672 C CA . CYS A 1 84 ? -13.421 5.412 7.466 1.00 90.50 84 CYS A CA 1
ATOM 673 C C . CYS A 1 84 ? -12.388 4.351 7.071 1.00 90.50 84 CYS A C 1
ATOM 675 O O . CYS A 1 84 ? -11.503 4.610 6.255 1.00 90.50 84 CYS A O 1
ATOM 677 N N . ILE A 1 85 ? -12.519 3.141 7.616 1.00 92.19 85 ILE A N 1
ATOM 678 C CA . ILE A 1 85 ? -11.617 2.030 7.296 1.00 92.19 85 ILE A CA 1
ATOM 679 C C . ILE A 1 85 ? -11.792 1.593 5.839 1.00 92.19 85 ILE A C 1
ATOM 681 O O . ILE A 1 85 ? -10.817 1.406 5.112 1.00 92.19 85 ILE A O 1
ATOM 685 N N . THR A 1 86 ? -13.040 1.485 5.384 1.00 92.12 86 THR A N 1
ATOM 686 C CA . THR A 1 86 ? -13.356 1.125 3.999 1.00 92.12 86 THR A CA 1
ATOM 687 C C . THR A 1 86 ? -12.827 2.167 3.014 1.00 92.12 86 THR A C 1
ATOM 689 O O . THR A 1 86 ? -12.317 1.794 1.959 1.00 92.12 86 THR A O 1
ATOM 692 N N . ALA A 1 87 ? -12.912 3.459 3.348 1.00 91.94 87 ALA A N 1
ATOM 693 C CA . ALA A 1 87 ? -12.362 4.536 2.530 1.00 91.94 87 ALA A CA 1
ATOM 694 C C . ALA A 1 87 ? -10.839 4.409 2.379 1.00 91.94 87 ALA A C 1
ATOM 696 O O . ALA A 1 87 ? -10.345 4.419 1.255 1.00 91.94 87 ALA A O 1
ATOM 697 N N . LEU A 1 88 ? -10.114 4.175 3.479 1.00 93.69 88 LEU A N 1
ATOM 698 C CA . LEU A 1 88 ? -8.667 3.943 3.439 1.00 93.69 88 LEU A CA 1
ATOM 699 C C . LEU A 1 88 ? -8.301 2.730 2.573 1.00 93.69 88 LEU A C 1
ATOM 701 O O . LEU A 1 88 ? -7.343 2.779 1.807 1.00 93.69 88 LEU A O 1
ATOM 705 N N . PHE A 1 89 ? -9.065 1.639 2.661 1.00 94.25 89 PHE A N 1
ATOM 706 C CA . PHE A 1 89 ? -8.787 0.444 1.861 1.00 94.25 89 PHE A CA 1
ATOM 707 C C . PHE A 1 89 ? -9.065 0.652 0.377 1.00 94.25 89 PHE A C 1
ATOM 709 O O . PHE A 1 89 ? -8.326 0.122 -0.448 1.00 94.25 89 PHE A O 1
ATOM 716 N N . ARG A 1 90 ? -10.097 1.426 0.026 1.00 92.94 90 ARG A N 1
ATOM 717 C CA . ARG A 1 90 ? -10.345 1.813 -1.369 1.00 92.94 90 ARG A CA 1
ATOM 718 C C . ARG A 1 90 ? -9.208 2.665 -1.910 1.00 92.94 90 ARG A C 1
ATOM 720 O O . ARG A 1 90 ? -8.648 2.299 -2.932 1.00 92.94 90 ARG A O 1
ATOM 727 N N . ALA A 1 91 ? -8.803 3.691 -1.166 1.00 91.31 91 ALA A N 1
ATOM 728 C CA . ALA A 1 91 ? -7.675 4.540 -1.530 1.00 91.31 91 ALA A CA 1
ATOM 729 C C . ALA A 1 91 ? -6.402 3.726 -1.782 1.00 91.31 91 ALA A C 1
ATOM 731 O O . ALA A 1 91 ? -5.726 3.911 -2.785 1.00 91.31 91 ALA A O 1
ATOM 732 N N . PHE A 1 92 ? -6.118 2.756 -0.912 1.00 93.44 92 PHE A N 1
ATOM 733 C CA . PHE A 1 92 ? -4.982 1.861 -1.089 1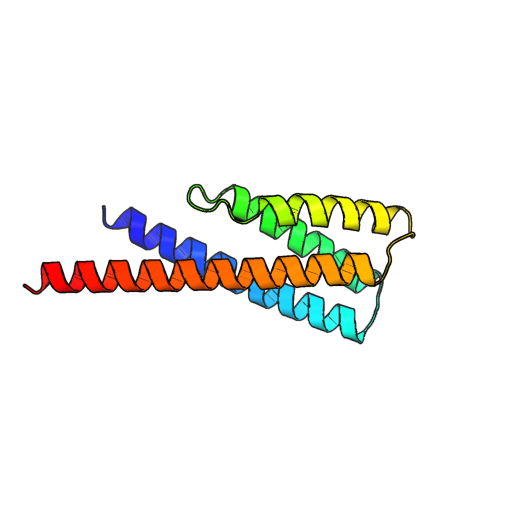.00 93.44 92 PHE A CA 1
ATOM 734 C C . PHE A 1 92 ? -5.102 0.955 -2.331 1.00 93.44 92 PHE A C 1
ATOM 736 O O . PHE A 1 92 ? -4.108 0.677 -2.998 1.00 93.44 92 PHE A O 1
ATOM 743 N N . VAL A 1 93 ? -6.302 0.473 -2.668 1.00 92.38 93 VAL A N 1
ATOM 744 C CA . VAL A 1 93 ? -6.520 -0.309 -3.898 1.00 92.38 93 VAL A CA 1
ATOM 745 C C . VAL A 1 93 ? -6.353 0.558 -5.145 1.00 92.38 93 VAL A C 1
ATOM 747 O O . VAL A 1 93 ? -5.768 0.097 -6.124 1.00 92.38 93 VAL A O 1
ATOM 750 N N . ASP A 1 94 ? -6.831 1.797 -5.116 1.00 90.69 94 ASP A N 1
ATOM 751 C CA . ASP A 1 94 ? -6.667 2.739 -6.222 1.00 90.69 94 ASP A CA 1
ATOM 752 C C . ASP A 1 94 ? -5.185 3.079 -6.430 1.00 90.69 94 ASP A C 1
ATOM 754 O O . ASP A 1 94 ? -4.678 2.956 -7.545 1.00 90.69 94 ASP A O 1
ATOM 758 N N . HIS A 1 95 ? -4.458 3.326 -5.341 1.00 90.50 95 HIS A N 1
ATOM 759 C CA . HIS A 1 95 ? -3.003 3.488 -5.328 1.00 90.50 95 HIS A CA 1
ATOM 760 C C . HIS A 1 95 ? -2.260 2.271 -5.904 1.00 90.50 95 HIS A C 1
ATOM 762 O O . HIS A 1 95 ? -1.350 2.386 -6.724 1.00 90.50 95 HIS A O 1
ATOM 768 N N . ASP A 1 96 ? -2.688 1.055 -5.553 1.00 92.25 96 ASP A N 1
ATOM 769 C CA . ASP A 1 96 ? -2.135 -0.175 -6.124 1.00 92.25 96 ASP A CA 1
ATOM 770 C C . ASP A 1 96 ? -2.351 -0.302 -7.638 1.00 92.25 96 ASP A C 1
ATOM 772 O O . ASP A 1 96 ? -1.499 -0.860 -8.344 1.00 92.25 96 ASP A O 1
ATOM 776 N N . ASN A 1 97 ? -3.483 0.201 -8.132 1.00 91.44 97 ASN A N 1
ATOM 777 C CA . ASN A 1 97 ? -3.786 0.235 -9.555 1.00 91.44 97 ASN A CA 1
ATOM 778 C C . ASN A 1 97 ? -2.919 1.262 -10.286 1.00 91.44 97 ASN A C 1
ATOM 780 O O . ASN A 1 97 ? -2.509 1.004 -11.417 1.00 91.44 97 ASN A O 1
ATOM 784 N N . GLU A 1 98 ? -2.609 2.396 -9.662 1.00 90.69 98 GLU A N 1
ATOM 785 C CA . GLU A 1 98 ? -1.674 3.381 -10.211 1.00 90.69 98 GLU A CA 1
ATOM 786 C C . GLU A 1 98 ? -0.258 2.814 -10.316 1.00 90.69 98 GLU A C 1
ATOM 788 O O . GLU A 1 98 ? 0.355 2.899 -11.381 1.00 90.69 98 GLU A O 1
ATOM 793 N N . LEU A 1 99 ? 0.210 2.104 -9.286 1.00 90.25 99 LEU A N 1
ATOM 794 C CA . LEU A 1 99 ? 1.498 1.412 -9.333 1.00 90.25 99 LEU A CA 1
ATOM 795 C C . LEU A 1 99 ? 1.563 0.373 -10.471 1.00 90.25 99 LEU A C 1
ATOM 797 O O . LEU A 1 99 ? 2.581 0.261 -11.152 1.00 90.25 99 LEU A O 1
ATOM 801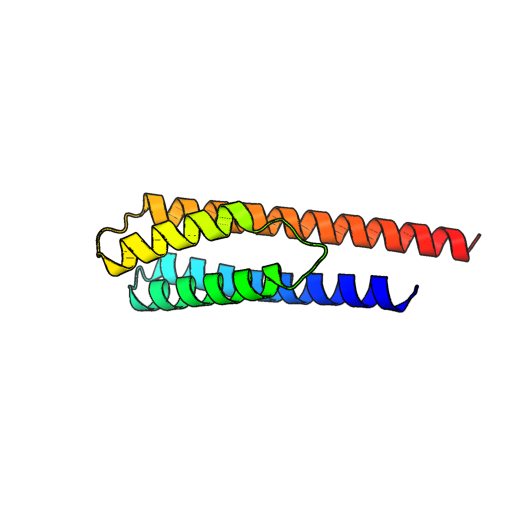 N N . ASN A 1 100 ? 0.472 -0.362 -10.733 1.00 91.69 100 ASN A N 1
ATOM 802 C CA . ASN A 1 100 ? 0.406 -1.284 -11.878 1.00 91.69 100 ASN A CA 1
ATOM 803 C C . ASN A 1 100 ? 0.569 -0.564 -13.222 1.00 91.69 100 ASN A C 1
ATOM 805 O O . ASN A 1 100 ? 1.253 -1.081 -14.105 1.00 91.69 100 ASN A O 1
ATOM 809 N N . LYS A 1 101 ? -0.051 0.612 -13.385 1.00 91.75 101 LYS A N 1
ATOM 810 C CA . LYS A 1 101 ? 0.073 1.402 -14.618 1.00 91.75 101 LYS A CA 1
ATOM 811 C C . LYS A 1 101 ? 1.519 1.826 -14.848 1.00 91.75 101 LYS A C 1
ATOM 813 O O . LYS A 1 101 ? 2.017 1.643 -15.952 1.00 91.75 101 LYS A O 1
ATOM 818 N N . LEU A 1 102 ? 2.207 2.296 -13.808 1.00 89.62 102 LEU A N 1
ATOM 819 C CA . LEU A 1 102 ? 3.617 2.685 -13.906 1.00 89.62 102 LEU A CA 1
ATOM 820 C C . LEU A 1 102 ? 4.524 1.517 -14.299 1.00 89.62 102 LEU A C 1
ATOM 822 O O . LEU A 1 102 ? 5.391 1.676 -15.154 1.00 89.62 102 LEU A O 1
ATOM 826 N N . ILE A 1 103 ? 4.293 0.329 -13.731 1.00 90.44 103 ILE A N 1
ATOM 827 C CA . ILE A 1 103 ? 5.027 -0.884 -14.118 1.00 90.44 103 ILE A CA 1
ATOM 828 C C . ILE A 1 103 ? 4.810 -1.193 -15.608 1.00 90.44 103 ILE A C 1
ATOM 830 O O . ILE A 1 103 ? 5.770 -1.492 -16.317 1.00 90.44 103 ILE A O 1
ATOM 834 N N . TRP A 1 104 ? 3.574 -1.093 -16.107 1.00 93.50 104 TRP A N 1
ATOM 835 C CA . TRP A 1 104 ? 3.277 -1.309 -17.528 1.00 93.50 104 TRP A CA 1
ATOM 836 C C . TRP A 1 104 ? 3.897 -0.246 -18.440 1.00 93.50 104 TRP A C 1
ATOM 838 O O . TRP A 1 104 ? 4.390 -0.573 -19.518 1.00 93.50 104 TRP A O 1
ATOM 848 N N . GLU A 1 105 ? 3.899 1.018 -18.024 1.00 91.00 105 GLU A N 1
ATOM 849 C CA . GLU A 1 105 ? 4.546 2.102 -18.766 1.00 91.00 105 GLU A CA 1
ATOM 850 C C . GLU A 1 105 ? 6.065 1.911 -18.844 1.00 91.00 105 GLU A C 1
ATOM 852 O O . GLU A 1 105 ? 6.658 2.141 -19.901 1.00 91.00 105 GLU A O 1
ATOM 857 N N . LEU A 1 106 ? 6.696 1.462 -17.755 1.00 88.88 106 LEU A N 1
ATOM 858 C CA . LEU A 1 106 ? 8.125 1.159 -17.733 1.00 88.88 106 LEU A CA 1
ATOM 859 C C . LEU A 1 106 ? 8.463 -0.030 -18.643 1.00 88.88 106 LEU A C 1
ATOM 861 O O . LEU A 1 106 ? 9.398 0.064 -19.437 1.00 88.88 106 LEU A O 1
ATOM 865 N N . ASP A 1 107 ? 7.671 -1.106 -18.602 1.00 91.31 107 ASP A N 1
ATOM 866 C CA . ASP A 1 107 ? 7.827 -2.255 -19.506 1.00 91.31 107 ASP A CA 1
ATOM 867 C C . ASP A 1 107 ? 7.737 -1.833 -20.984 1.00 91.31 107 ASP A C 1
ATOM 869 O O . ASP A 1 107 ? 8.582 -2.198 -21.804 1.00 91.31 107 ASP A O 1
ATOM 873 N N . ALA A 1 108 ? 6.767 -0.979 -21.329 1.00 91.38 108 ALA A N 1
ATOM 874 C CA . ALA A 1 108 ? 6.626 -0.452 -22.683 1.00 91.38 108 ALA A CA 1
ATOM 875 C C . ALA A 1 108 ? 7.843 0.386 -23.123 1.00 91.38 108 ALA A C 1
ATOM 877 O O . ALA A 1 108 ? 8.300 0.242 -24.261 1.00 91.38 108 ALA A O 1
ATOM 878 N N . LYS A 1 109 ? 8.392 1.229 -22.235 1.00 90.19 109 LYS A N 1
ATOM 879 C CA . LYS A 1 109 ? 9.610 2.017 -22.506 1.00 90.19 109 LYS A CA 1
ATOM 880 C C . LYS A 1 109 ? 10.821 1.121 -22.756 1.00 90.19 109 LYS A C 1
ATOM 882 O O . LYS A 1 109 ? 11.527 1.329 -23.739 1.00 90.19 109 LYS A O 1
ATOM 887 N N . ILE A 1 110 ? 11.024 0.100 -21.923 1.00 89.06 110 ILE A N 1
ATOM 888 C CA . ILE A 1 110 ? 12.119 -0.868 -22.081 1.00 89.06 110 ILE A CA 1
ATOM 889 C C . ILE A 1 110 ? 11.987 -1.612 -23.415 1.00 89.06 110 ILE A C 1
ATOM 891 O O . ILE A 1 110 ? 12.956 -1.734 -24.164 1.00 89.06 110 ILE A O 1
ATOM 895 N N . ASN A 1 111 ? 10.780 -2.067 -23.756 1.00 92.25 111 ASN A N 1
ATOM 896 C CA . ASN A 1 111 ? 10.523 -2.746 -25.026 1.00 92.25 111 ASN A CA 1
ATOM 897 C C . ASN A 1 111 ? 10.833 -1.855 -26.241 1.00 92.25 111 ASN A C 1
ATOM 899 O O . ASN A 1 111 ? 11.361 -2.336 -27.245 1.00 92.25 111 ASN A O 1
ATOM 903 N N . GLU A 1 112 ? 10.529 -0.560 -26.160 1.00 93.69 112 GLU A N 1
ATOM 904 C CA . GLU A 1 112 ? 10.876 0.415 -27.195 1.00 93.69 112 GLU A CA 1
ATOM 905 C C . GLU A 1 112 ? 12.394 0.638 -27.295 1.00 93.69 112 GLU A C 1
ATOM 907 O O . GLU A 1 112 ? 12.939 0.675 -28.398 1.00 93.69 112 GLU A O 1
ATOM 912 N N . GLU A 1 113 ? 13.107 0.715 -26.170 1.00 90.62 113 GLU A N 1
ATOM 913 C CA . GLU A 1 113 ? 14.572 0.807 -26.170 1.00 90.62 113 GLU A CA 1
ATOM 914 C C . GLU A 1 113 ? 15.233 -0.424 -26.799 1.00 90.62 113 GLU A C 1
ATOM 916 O O . GLU A 1 113 ? 16.128 -0.283 -27.633 1.00 90.62 113 GLU A O 1
ATOM 921 N N . ILE A 1 114 ? 14.747 -1.629 -26.486 1.00 89.38 114 ILE A N 1
ATOM 922 C CA . ILE A 1 114 ? 15.214 -2.871 -27.115 1.00 89.38 114 ILE A CA 1
ATOM 923 C C . ILE A 1 114 ? 15.025 -2.811 -28.636 1.00 89.38 114 ILE A C 1
ATOM 925 O O . ILE A 1 114 ? 15.946 -3.146 -29.384 1.00 89.38 114 ILE A O 1
ATOM 929 N N . ARG A 1 115 ? 13.859 -2.351 -29.114 1.00 95.19 115 ARG A N 1
ATOM 930 C CA . ARG A 1 115 ? 13.594 -2.214 -30.557 1.00 95.19 115 ARG A CA 1
ATOM 931 C C . ARG A 1 115 ? 14.586 -1.278 -31.238 1.00 95.19 115 ARG A C 1
ATOM 933 O O . ARG A 1 115 ? 15.037 -1.602 -32.330 1.00 95.19 115 ARG A O 1
ATOM 940 N N . ARG A 1 116 ? 14.949 -0.165 -30.596 1.00 93.88 116 ARG A N 1
ATOM 941 C CA . ARG A 1 116 ? 15.931 0.793 -31.133 1.00 93.88 116 ARG A CA 1
ATOM 942 C C . ARG A 1 116 ? 17.351 0.242 -31.200 1.00 93.88 116 ARG A C 1
ATOM 944 O O . ARG A 1 116 ? 18.105 0.681 -32.051 1.00 93.88 116 ARG A O 1
ATOM 951 N N . ILE A 1 117 ? 17.726 -0.668 -30.301 1.00 93.25 117 ILE A N 1
ATOM 952 C CA . ILE A 1 117 ? 19.062 -1.290 -30.293 1.00 93.25 117 ILE A CA 1
ATOM 953 C C . ILE A 1 117 ? 19.184 -2.364 -31.381 1.00 93.25 117 ILE A C 1
ATOM 955 O O . ILE A 1 117 ? 20.265 -2.575 -31.922 1.00 93.25 117 ILE A O 1
ATOM 959 N N . ILE A 1 118 ? 18.092 -3.084 -31.658 1.00 93.94 118 ILE A N 1
ATOM 960 C CA . ILE A 1 118 ? 18.079 -4.191 -32.627 1.00 93.94 118 ILE A CA 1
ATOM 961 C C . ILE A 1 118 ? 17.953 -3.689 -34.083 1.00 93.94 118 ILE A C 1
ATOM 963 O O . ILE A 1 118 ? 18.286 -4.437 -35.003 1.00 93.94 118 ILE A O 1
ATOM 967 N N . GLN A 1 119 ? 17.477 -2.456 -34.297 1.00 78.38 119 GLN A N 1
ATOM 968 C CA . GLN A 1 119 ? 17.371 -1.792 -35.609 1.00 78.38 119 GLN A CA 1
ATOM 969 C C . GLN A 1 119 ? 18.656 -1.058 -35.999 1.00 78.38 119 GLN A C 1
ATOM 971 O O . GLN A 1 119 ? 18.980 -1.095 -37.208 1.00 78.38 119 GLN A O 1
#

pLDDT: mean 89.03, std 9.42, range [48.28, 96.94]

Sequence (119 aa):
MYDLIRDEAHDLIMLKTEHLIIKQAIVKYMKTRSTTDLSLLLNLLERHLEKEAGVEFLSLSKEMIDMLGKVKESFVKGTISDECITALFRAFVDHDNELNKLIWELDAKINEEIRRIIQ

Organism: NCBI:txid62609

Radius of gyration: 17.14 Å; chains: 1; bounding box: 39×24×56 Å